Protein AF-A0A0D2USF5-F1 (afdb_monomer_lite)

Structure (mmCIF, N/CA/C/O backbone):
data_AF-A0A0D2USF5-F1
#
_entry.id   AF-A0A0D2USF5-F1
#
loop_
_atom_site.group_PDB
_atom_site.id
_atom_site.type_symbol
_atom_site.label_atom_id
_atom_site.label_alt_id
_atom_site.label_comp_id
_atom_site.label_asym_id
_atom_site.label_entity_id
_atom_site.label_seq_id
_atom_site.pdbx_PDB_ins_code
_atom_site.Cartn_x
_atom_site.Cartn_y
_atom_site.Cartn_z
_atom_site.occupancy
_atom_site.B_iso_or_equiv
_atom_site.auth_seq_id
_atom_site.auth_comp_id
_atom_site.auth_asym_id
_atom_site.auth_atom_id
_atom_site.pdbx_PDB_model_num
ATOM 1 N N . MET A 1 1 ? 37.089 -35.598 -22.533 1.00 55.56 1 MET A N 1
ATOM 2 C CA . MET A 1 1 ? 37.061 -34.383 -21.681 1.00 55.56 1 MET A CA 1
ATOM 3 C C . MET A 1 1 ? 36.696 -33.107 -22.467 1.00 55.56 1 MET A C 1
ATOM 5 O O . MET A 1 1 ? 37.049 -32.022 -22.036 1.00 55.56 1 MET A O 1
ATOM 9 N N . ALA A 1 2 ? 35.959 -33.204 -23.588 1.00 51.66 2 ALA A N 1
ATOM 10 C CA . ALA A 1 2 ? 35.590 -32.046 -24.420 1.00 51.66 2 ALA A CA 1
ATOM 11 C C . ALA A 1 2 ? 34.153 -31.533 -24.173 1.00 51.66 2 ALA A C 1
ATOM 13 O O . ALA A 1 2 ? 33.890 -30.353 -24.364 1.00 51.66 2 ALA A O 1
ATOM 14 N N . SER A 1 3 ? 33.238 -32.374 -23.671 1.00 54.59 3 SER A N 1
ATOM 15 C CA . SER A 1 3 ? 31.832 -31.981 -23.445 1.00 54.59 3 SER A CA 1
ATOM 16 C C . SER A 1 3 ? 31.580 -31.219 -22.137 1.00 54.59 3 SER A C 1
ATOM 18 O O . SER A 1 3 ? 30.503 -30.665 -21.939 1.00 54.59 3 SER A O 1
ATOM 20 N N . SER A 1 4 ? 32.558 -31.176 -21.226 1.00 58.34 4 SER A N 1
ATOM 21 C CA . SER A 1 4 ? 32.407 -30.547 -19.904 1.00 58.34 4 SER A CA 1
ATOM 22 C C . SER A 1 4 ? 32.572 -29.023 -19.939 1.00 58.34 4 SER A C 1
ATOM 24 O O . SER A 1 4 ? 32.043 -28.334 -19.070 1.00 58.34 4 SER A O 1
ATOM 26 N N . MET A 1 5 ? 33.287 -28.488 -20.937 1.00 59.91 5 MET A N 1
ATOM 27 C CA . MET A 1 5 ? 33.503 -27.043 -21.091 1.00 59.91 5 MET A CA 1
ATOM 28 C C . MET A 1 5 ? 32.242 -26.354 -21.630 1.00 59.91 5 MET A C 1
ATOM 30 O O . MET A 1 5 ? 31.848 -25.295 -21.145 1.00 59.91 5 MET A O 1
ATOM 34 N N . SER A 1 6 ? 31.566 -27.016 -22.574 1.00 60.53 6 SER A N 1
ATOM 35 C CA . SER A 1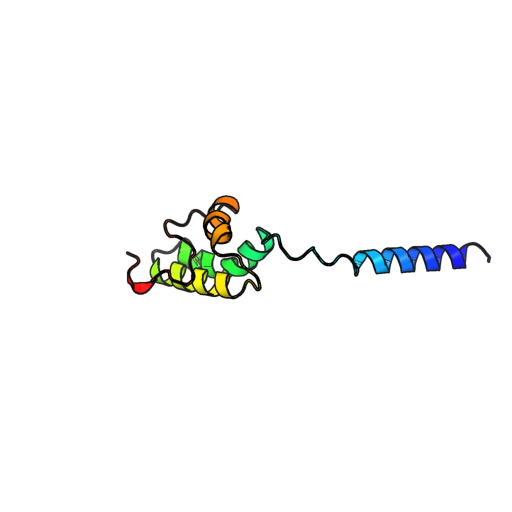 6 ? 30.301 -26.582 -23.169 1.00 60.53 6 SER A CA 1
ATOM 36 C C . SER A 1 6 ? 29.165 -26.586 -22.144 1.00 60.53 6 SER A C 1
ATOM 38 O O . SER A 1 6 ? 28.391 -25.635 -22.093 1.00 60.53 6 SER A O 1
ATOM 40 N N . LEU A 1 7 ? 29.105 -27.609 -21.274 1.00 60.62 7 LEU A N 1
ATOM 41 C CA . LEU A 1 7 ? 28.117 -27.673 -20.190 1.00 60.62 7 LEU A CA 1
ATOM 42 C C . LEU A 1 7 ? 28.316 -26.547 -19.166 1.00 60.62 7 LEU A C 1
ATOM 44 O O . LEU A 1 7 ? 27.343 -25.943 -18.730 1.00 60.62 7 LEU A O 1
ATOM 48 N N . LYS A 1 8 ? 29.568 -26.221 -18.808 1.00 64.19 8 LYS A N 1
ATOM 49 C CA . LYS A 1 8 ? 29.867 -25.122 -17.876 1.00 64.19 8 LYS A CA 1
ATOM 50 C C . LYS A 1 8 ? 29.481 -23.757 -18.444 1.00 64.19 8 LYS A C 1
ATOM 52 O O . LYS A 1 8 ? 28.866 -22.979 -17.722 1.00 64.19 8 LYS A O 1
ATOM 57 N N . LEU A 1 9 ? 29.782 -23.478 -19.716 1.00 71.56 9 LEU A N 1
ATOM 58 C CA . LEU A 1 9 ? 29.350 -22.229 -20.359 1.00 71.56 9 LEU A CA 1
ATOM 59 C C . LEU A 1 9 ? 27.824 -22.138 -20.470 1.00 71.56 9 LEU A C 1
ATOM 61 O O . LEU A 1 9 ? 27.265 -21.080 -20.194 1.00 71.56 9 LEU A O 1
ATOM 65 N N . ALA A 1 10 ? 27.152 -23.240 -20.817 1.00 76.00 10 ALA A N 1
ATOM 66 C CA . ALA 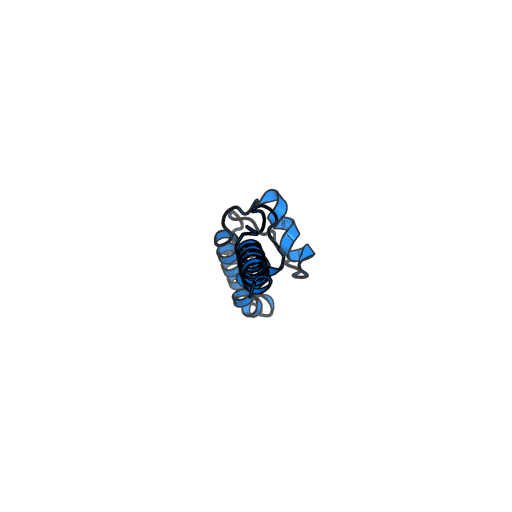A 1 10 ? 25.694 -23.285 -20.874 1.00 76.00 10 ALA A CA 1
ATOM 67 C C . ALA A 1 10 ? 25.064 -23.055 -19.489 1.00 76.00 10 ALA A C 1
ATOM 69 O O . ALA A 1 10 ? 24.164 -22.230 -19.358 1.00 76.00 10 ALA A O 1
ATOM 70 N N . CYS A 1 11 ? 25.571 -23.709 -18.439 1.00 72.75 11 CYS A N 1
ATOM 71 C CA . CYS A 1 11 ? 25.094 -23.501 -17.070 1.00 72.75 11 CYS A CA 1
ATOM 72 C C . CYS A 1 11 ? 25.327 -22.064 -16.584 1.00 72.75 11 CYS A C 1
ATOM 74 O O . CYS A 1 11 ? 24.431 -21.482 -15.979 1.00 72.75 11 CYS A O 1
ATOM 76 N N . VAL A 1 12 ? 26.493 -21.474 -16.864 1.00 74.38 12 VAL A N 1
ATOM 77 C CA . VAL A 1 12 ? 26.791 -20.080 -16.495 1.00 74.38 12 VAL A CA 1
ATOM 78 C C . VAL A 1 12 ? 25.881 -19.108 -17.249 1.00 74.38 12 VAL A C 1
ATOM 80 O O . VAL A 1 12 ? 25.320 -18.212 -16.628 1.00 74.38 12 VAL A O 1
ATOM 83 N N . ALA A 1 13 ? 25.651 -19.315 -18.548 1.00 72.31 13 ALA A N 1
ATOM 84 C CA . ALA A 1 13 ? 24.741 -18.482 -19.333 1.00 72.31 13 ALA A CA 1
ATOM 85 C C . ALA A 1 13 ? 23.287 -18.557 -18.828 1.00 72.31 13 ALA A C 1
ATOM 87 O O . ALA A 1 13 ? 22.630 -17.524 -18.707 1.00 72.31 13 ALA A O 1
ATOM 88 N N . VAL A 1 14 ? 22.800 -19.754 -18.471 1.00 70.00 14 VAL A N 1
ATOM 89 C CA . VAL A 1 14 ? 21.458 -19.943 -17.886 1.00 70.00 14 VAL A CA 1
ATOM 90 C C . VAL A 1 14 ? 21.347 -19.252 -16.523 1.00 70.00 14 VAL A C 1
ATOM 92 O O . VAL A 1 14 ? 20.360 -18.565 -16.270 1.00 70.00 14 VAL A O 1
ATOM 95 N N . LEU A 1 15 ? 22.370 -19.355 -15.668 1.00 64.88 15 LEU A N 1
ATOM 96 C CA . LEU A 1 15 ? 22.405 -18.648 -14.383 1.00 64.88 15 LEU A CA 1
ATOM 97 C C . LEU A 1 15 ? 22.411 -17.120 -14.564 1.00 64.88 15 LEU A C 1
ATOM 99 O O . LEU A 1 15 ? 21.725 -16.416 -13.825 1.00 64.88 15 LEU A O 1
ATOM 103 N N . CYS A 1 16 ? 23.111 -16.596 -15.573 1.00 66.88 16 CYS A N 1
ATOM 104 C CA . CYS A 1 16 ? 23.129 -15.162 -15.871 1.00 66.88 16 CYS A CA 1
ATOM 105 C C . CYS A 1 16 ? 21.767 -14.627 -16.351 1.00 66.88 16 CYS A C 1
ATOM 107 O O . CYS A 1 16 ? 21.422 -13.490 -16.033 1.00 66.88 16 CYS A O 1
ATOM 109 N N . MET A 1 17 ? 20.963 -15.431 -17.059 1.00 64.50 17 MET A N 1
ATOM 110 C CA . MET A 1 17 ? 19.617 -15.025 -17.499 1.00 64.50 17 MET A CA 1
ATOM 111 C C . MET A 1 17 ? 18.597 -14.964 -16.351 1.00 64.50 17 MET A C 1
ATOM 113 O O . MET A 1 17 ? 17.683 -14.146 -16.404 1.00 64.50 17 MET A O 1
ATOM 117 N N . VAL A 1 18 ? 18.767 -15.764 -15.290 1.00 62.03 18 VAL A N 1
ATOM 118 C CA . VAL A 1 18 ? 17.895 -15.723 -14.094 1.00 62.03 18 VAL A CA 1
ATOM 119 C C . VAL A 1 18 ? 18.130 -14.455 -13.264 1.00 62.03 18 VAL A C 1
ATOM 121 O O . VAL A 1 18 ? 17.199 -13.929 -12.662 1.00 62.03 18 VAL A O 1
ATOM 124 N N . VAL A 1 19 ? 19.358 -13.929 -13.265 1.00 62.12 19 VAL A N 1
ATOM 125 C CA . VAL A 1 19 ? 19.718 -12.683 -12.560 1.00 62.12 19 VAL A CA 1
ATOM 126 C C . VAL A 1 19 ? 19.466 -11.441 -13.433 1.00 62.12 19 VAL A C 1
ATOM 128 O O . VAL A 1 19 ? 19.271 -10.344 -12.917 1.00 62.12 19 VAL A O 1
ATOM 131 N N . GLY A 1 20 ? 19.449 -11.614 -14.758 1.00 55.47 20 GLY A N 1
ATOM 132 C CA . GLY A 1 20 ? 19.376 -10.545 -15.754 1.00 55.47 20 GLY A CA 1
ATOM 133 C C . GLY A 1 20 ? 17.981 -10.184 -16.261 1.00 55.47 20 GLY A C 1
ATOM 134 O O . GLY A 1 20 ? 17.898 -9.448 -17.238 1.00 55.47 20 GLY A O 1
ATOM 135 N N . ALA A 1 21 ? 16.898 -10.674 -15.654 1.00 53.09 21 ALA A N 1
ATOM 136 C CA . ALA A 1 21 ? 15.564 -10.141 -15.908 1.00 53.09 21 ALA A CA 1
ATOM 137 C C . ALA A 1 21 ? 15.298 -8.983 -14.930 1.00 53.09 21 ALA A C 1
ATOM 139 O O . ALA A 1 21 ? 14.775 -9.227 -13.838 1.00 53.09 21 ALA A O 1
ATOM 140 N N . PRO A 1 22 ? 15.624 -7.715 -15.268 1.00 48.06 22 PRO A N 1
ATOM 141 C CA . PRO A 1 22 ? 14.970 -6.616 -14.595 1.00 48.06 22 PRO A CA 1
ATOM 142 C C . PRO A 1 22 ? 13.495 -6.780 -14.941 1.00 48.06 22 PRO A C 1
ATOM 144 O O . PRO A 1 22 ? 13.093 -6.747 -16.105 1.00 48.06 22 PRO A O 1
ATOM 147 N N . LEU A 1 23 ? 12.700 -7.067 -13.918 1.00 49.56 23 LEU A N 1
ATOM 148 C CA . LEU A 1 23 ? 11.253 -6.977 -13.961 1.00 49.56 23 LEU A CA 1
ATOM 149 C C . LEU A 1 23 ? 10.957 -5.568 -14.470 1.00 49.56 23 LEU A C 1
ATOM 151 O O . LEU A 1 23 ? 11.104 -4.612 -13.712 1.00 49.56 23 LEU A O 1
ATOM 155 N N . ALA A 1 24 ? 10.672 -5.455 -15.769 1.00 47.34 24 ALA A N 1
ATOM 156 C CA . ALA A 1 24 ? 10.516 -4.194 -16.468 1.00 47.34 24 ALA A CA 1
ATOM 157 C C . ALA A 1 24 ? 9.697 -3.233 -15.602 1.00 47.34 24 ALA A C 1
ATOM 159 O O . ALA A 1 24 ? 8.523 -3.474 -15.299 1.00 47.34 24 ALA A O 1
ATOM 160 N N . GLN A 1 25 ? 10.371 -2.182 -15.139 1.00 48.78 25 GLN A N 1
ATOM 161 C CA . GLN A 1 25 ? 9.794 -1.167 -14.276 1.00 48.78 25 GLN A CA 1
ATOM 162 C C . GLN A 1 25 ? 8.639 -0.487 -15.021 1.00 48.78 25 GLN A C 1
ATOM 164 O O . GLN A 1 25 ? 8.846 0.126 -16.064 1.00 48.78 25 GLN A O 1
ATOM 169 N N . GLY A 1 26 ? 7.415 -0.605 -14.501 1.00 53.75 26 GLY A N 1
ATOM 170 C CA . GLY A 1 26 ? 6.262 0.122 -15.045 1.00 53.75 26 GLY A CA 1
ATOM 171 C C . GLY A 1 26 ? 4.900 -0.502 -14.757 1.00 53.75 26 GLY A C 1
ATOM 172 O O . GLY A 1 26 ? 3.906 0.217 -14.676 1.00 53.75 26 GLY A O 1
ATOM 173 N N . ALA A 1 27 ? 4.829 -1.814 -14.534 1.00 54.66 27 ALA A N 1
ATOM 174 C CA . ALA A 1 27 ? 3.601 -2.449 -14.072 1.00 54.66 27 ALA A CA 1
ATOM 175 C C . ALA A 1 27 ? 3.631 -2.534 -12.545 1.00 54.66 27 ALA A C 1
ATOM 177 O O . ALA A 1 27 ? 4.283 -3.408 -11.979 1.00 54.66 27 ALA A O 1
ATOM 178 N N . VAL A 1 28 ? 2.929 -1.630 -11.860 1.00 63.84 28 VAL A N 1
ATOM 179 C CA . VAL A 1 28 ? 2.610 -1.830 -10.441 1.00 63.84 28 VAL A CA 1
ATOM 180 C C . VAL A 1 28 ? 1.817 -3.137 -10.359 1.00 63.84 28 VAL A C 1
ATOM 182 O O . VAL A 1 28 ? 0.682 -3.210 -10.829 1.00 63.84 28 VAL A O 1
ATOM 185 N N . THR A 1 29 ? 2.441 -4.202 -9.860 1.00 70.69 29 THR A N 1
ATOM 186 C CA . THR A 1 29 ? 1.820 -5.528 -9.794 1.00 70.69 29 THR A CA 1
ATOM 187 C C . THR A 1 29 ? 0.990 -5.655 -8.524 1.00 70.69 29 THR A C 1
ATOM 189 O O . THR A 1 29 ? 1.314 -5.054 -7.497 1.00 70.69 29 THR A O 1
ATOM 192 N N . CYS A 1 30 ? -0.050 -6.496 -8.554 1.00 72.25 30 CYS A N 1
ATOM 193 C CA . CYS A 1 30 ? -0.786 -6.811 -7.331 1.00 72.25 30 CYS A CA 1
ATOM 194 C C . CYS A 1 30 ? 0.128 -7.404 -6.253 1.00 72.25 30 CYS A C 1
ATOM 196 O O . CYS A 1 30 ? -0.114 -7.147 -5.089 1.00 72.25 30 CYS A O 1
ATOM 198 N N . GLY A 1 31 ? 1.224 -8.087 -6.607 1.00 76.25 31 GLY A N 1
ATOM 199 C CA . GLY A 1 31 ? 2.208 -8.557 -5.625 1.00 76.25 31 GLY A CA 1
ATOM 200 C C . GLY A 1 31 ? 2.860 -7.421 -4.829 1.00 76.25 31 GLY A C 1
ATOM 201 O O . GLY A 1 31 ? 2.914 -7.490 -3.606 1.00 76.25 31 GLY A O 1
ATOM 202 N N . GLN A 1 32 ? 3.285 -6.343 -5.497 1.00 74.56 32 GLN A N 1
ATOM 203 C CA . GLN A 1 32 ? 3.827 -5.160 -4.814 1.00 74.56 32 GLN A CA 1
ATOM 204 C C . GLN A 1 32 ? 2.770 -4.481 -3.941 1.00 74.56 32 GLN A C 1
ATOM 206 O O . GLN A 1 32 ? 3.027 -4.177 -2.781 1.00 74.56 32 GLN A O 1
ATOM 211 N N . VAL A 1 33 ? 1.557 -4.314 -4.470 1.00 75.56 33 VAL A N 1
ATOM 212 C CA . VAL A 1 33 ? 0.441 -3.713 -3.729 1.00 75.56 33 VAL A CA 1
ATOM 213 C C . VAL A 1 33 ? 0.060 -4.549 -2.513 1.00 75.56 33 VAL A C 1
ATOM 215 O O . VAL A 1 33 ? -0.066 -4.007 -1.423 1.00 75.56 33 VAL A O 1
ATOM 218 N N . THR A 1 34 ? -0.058 -5.865 -2.649 1.00 76.12 34 THR A N 1
ATOM 219 C CA . THR A 1 34 ? -0.365 -6.767 -1.538 1.00 76.12 34 THR A CA 1
ATOM 220 C C . THR A 1 34 ? 0.746 -6.758 -0.495 1.00 76.12 34 THR A C 1
ATOM 222 O O . THR A 1 34 ? 0.431 -6.701 0.688 1.00 76.12 34 THR A O 1
ATOM 225 N N . SER A 1 35 ? 2.026 -6.734 -0.881 1.00 80.88 35 SER A N 1
ATOM 226 C CA . SER A 1 35 ? 3.127 -6.602 0.085 1.00 80.88 35 SER A CA 1
ATOM 227 C C . SER A 1 35 ? 3.099 -5.265 0.831 1.00 80.88 35 SER A C 1
ATOM 229 O O . SER A 1 35 ? 3.312 -5.248 2.041 1.00 80.88 35 SER A O 1
ATOM 231 N N . SER A 1 36 ? 2.792 -4.158 0.151 1.00 79.62 36 SER A N 1
ATOM 232 C CA . SER A 1 36 ? 2.686 -2.840 0.790 1.00 79.62 36 SER A CA 1
ATOM 233 C C . SER A 1 36 ? 1.422 -2.690 1.649 1.00 79.62 36 SER A C 1
ATOM 235 O O . SER A 1 36 ? 1.465 -2.003 2.667 1.00 79.62 36 SER A O 1
ATOM 237 N N . LEU A 1 37 ? 0.304 -3.326 1.273 1.00 77.69 37 LEU A N 1
ATOM 238 C CA . LEU A 1 37 ? -0.969 -3.271 2.007 1.00 77.69 37 LEU A CA 1
ATOM 239 C C . LEU A 1 37 ? -1.164 -4.387 3.036 1.00 77.69 37 LEU A C 1
ATOM 241 O O . LEU A 1 37 ? -2.079 -4.267 3.847 1.00 77.69 37 LEU A O 1
ATOM 245 N N . ALA A 1 38 ? -0.338 -5.433 3.058 1.00 82.94 38 ALA A N 1
ATOM 246 C CA . ALA A 1 38 ? -0.389 -6.487 4.071 1.00 82.94 38 ALA A CA 1
ATOM 247 C C . ALA A 1 38 ? -0.512 -5.955 5.518 1.00 82.94 38 ALA A C 1
ATOM 249 O O . ALA A 1 38 ? -1.406 -6.419 6.230 1.00 82.94 38 ALA A O 1
ATOM 250 N N . PRO A 1 39 ? 0.268 -4.942 5.964 1.00 82.31 39 PRO A N 1
ATOM 251 C CA . PRO A 1 39 ? 0.102 -4.381 7.309 1.00 82.31 39 PRO A CA 1
ATOM 252 C C . PRO A 1 39 ? -1.214 -3.606 7.495 1.00 82.31 39 PRO A C 1
ATOM 254 O O . PRO A 1 39 ? -1.642 -3.374 8.621 1.00 82.31 39 PRO A O 1
ATOM 257 N N . CYS A 1 40 ? -1.878 -3.211 6.407 1.00 80.88 40 CYS A N 1
ATOM 258 C CA . CYS A 1 40 ? -3.110 -2.429 6.436 1.00 80.88 40 CYS A CA 1
ATOM 259 C C . CYS A 1 40 ? -4.382 -3.275 6.548 1.00 80.88 40 CYS A C 1
ATOM 261 O O . CYS A 1 40 ? -5.441 -2.730 6.862 1.00 80.88 40 CYS A O 1
ATOM 263 N N . ILE A 1 41 ? -4.297 -4.589 6.317 1.00 77.75 41 ILE A N 1
ATOM 264 C CA . ILE A 1 41 ? -5.455 -5.498 6.325 1.00 77.75 41 ILE A CA 1
ATOM 265 C C . ILE A 1 41 ? -6.174 -5.469 7.682 1.00 77.75 41 ILE A C 1
ATOM 267 O O . ILE A 1 41 ? -7.402 -5.435 7.724 1.00 77.75 41 ILE A O 1
ATOM 271 N N . GLY A 1 42 ? -5.427 -5.394 8.789 1.00 79.44 42 GLY A N 1
ATOM 272 C CA . GLY A 1 42 ? -6.008 -5.306 10.134 1.00 79.44 42 GLY A CA 1
ATOM 273 C C . GLY A 1 42 ? -6.888 -4.066 10.335 1.00 79.44 42 GLY A C 1
ATOM 274 O O . GLY A 1 42 ? -7.936 -4.151 10.967 1.00 79.44 42 GLY A O 1
ATOM 275 N N . TYR A 1 43 ? -6.514 -2.934 9.733 1.00 79.88 43 TYR A N 1
ATOM 276 C CA . TYR A 1 43 ? -7.298 -1.699 9.803 1.00 79.88 43 TYR A CA 1
ATOM 277 C C . TYR A 1 43 ? -8.478 -1.685 8.826 1.00 79.88 43 TYR A C 1
ATOM 279 O O . TYR A 1 43 ? -9.487 -1.050 9.110 1.00 79.88 43 TYR A O 1
ATOM 287 N N . LEU A 1 44 ? -8.359 -2.375 7.686 1.00 72.00 44 LEU A N 1
ATOM 288 C CA . LEU A 1 44 ? -9.428 -2.510 6.689 1.00 72.00 44 LEU A CA 1
ATOM 289 C C . LEU A 1 44 ? -10.587 -3.386 7.182 1.00 72.00 44 LEU A C 1
ATOM 291 O O . LEU A 1 44 ? -11.737 -3.121 6.845 1.00 72.00 44 LEU A O 1
ATOM 295 N N . THR A 1 45 ? -10.276 -4.419 7.964 1.00 71.00 45 THR A N 1
ATOM 296 C CA . THR A 1 45 ? -11.271 -5.297 8.600 1.00 71.00 45 THR A CA 1
ATOM 297 C C . THR A 1 45 ? -11.835 -4.691 9.890 1.00 71.00 45 THR A C 1
ATOM 299 O O . THR A 1 45 ? -12.949 -5.021 10.292 1.00 71.00 45 THR A O 1
ATOM 302 N N . GLY A 1 46 ? -11.079 -3.809 10.549 1.00 72.25 46 GLY A N 1
ATOM 303 C CA . GLY A 1 46 ? -11.532 -3.070 11.727 1.00 72.25 46 GLY A CA 1
ATOM 304 C C . GLY A 1 46 ? -12.483 -1.912 11.397 1.00 72.25 46 GLY A C 1
ATOM 305 O O . GLY A 1 46 ? -12.740 -1.589 10.239 1.00 72.25 46 GLY A O 1
ATOM 306 N N . ASN A 1 47 ? -12.992 -1.241 12.435 1.00 71.94 47 ASN A N 1
ATOM 307 C CA . ASN A 1 47 ? -13.842 -0.052 12.273 1.00 71.94 47 ASN A CA 1
ATOM 308 C C . ASN A 1 47 ? -13.027 1.257 12.136 1.00 71.94 47 ASN A C 1
ATOM 310 O O . ASN A 1 47 ? -13.592 2.338 11.971 1.00 71.94 47 ASN A O 1
ATOM 314 N N . ASP A 1 48 ? -11.694 1.173 12.172 1.00 81.62 48 ASP A N 1
ATOM 315 C CA . ASP A 1 48 ? -10.770 2.309 12.133 1.00 81.62 48 ASP A CA 1
ATOM 316 C C . ASP A 1 48 ? -10.438 2.742 10.699 1.00 81.62 48 ASP A C 1
ATOM 318 O O . ASP A 1 48 ? -9.295 2.670 10.234 1.00 81.62 48 ASP A O 1
ATOM 322 N N . ARG A 1 49 ? -11.441 3.264 9.985 1.00 79.12 49 ARG A N 1
ATOM 323 C CA . ARG A 1 49 ? -11.285 3.748 8.597 1.00 79.12 49 ARG A CA 1
ATOM 324 C C . ARG A 1 49 ? -10.204 4.820 8.456 1.00 79.12 49 ARG A C 1
ATOM 326 O O . ARG A 1 49 ? -9.521 4.886 7.435 1.00 79.12 49 ARG A O 1
ATOM 333 N N . GLN A 1 50 ? -10.014 5.644 9.486 1.00 83.81 50 GLN A N 1
ATOM 334 C CA . GLN A 1 50 ? -8.952 6.650 9.523 1.00 83.81 50 GLN A CA 1
ATOM 335 C C . GLN A 1 50 ? -7.561 6.003 9.556 1.00 83.81 50 GLN A C 1
ATOM 337 O O . GLN A 1 50 ? -6.657 6.448 8.843 1.00 83.81 50 GLN A O 1
ATOM 342 N N . ALA A 1 51 ? -7.386 4.940 10.347 1.00 83.69 51 ALA A N 1
ATOM 343 C CA . ALA A 1 51 ? -6.139 4.186 10.405 1.00 83.69 51 ALA A CA 1
ATOM 344 C C . ALA A 1 51 ? -5.896 3.427 9.094 1.00 83.69 51 ALA A C 1
ATOM 346 O O . ALA A 1 51 ? -4.792 3.486 8.550 1.00 83.69 51 ALA A O 1
ATOM 347 N N . ALA A 1 52 ? -6.942 2.824 8.522 1.00 81.88 52 ALA A N 1
ATOM 348 C CA . ALA A 1 52 ? -6.878 2.171 7.219 1.00 81.88 52 ALA A CA 1
ATOM 349 C C . ALA A 1 52 ? -6.461 3.154 6.116 1.00 81.88 52 ALA A C 1
ATOM 351 O O . ALA A 1 52 ? -5.560 2.866 5.330 1.00 81.88 52 ALA A O 1
ATOM 352 N N . CYS A 1 53 ? -7.050 4.352 6.092 1.00 83.69 53 CYS A N 1
ATOM 353 C CA . CYS A 1 53 ? -6.688 5.397 5.141 1.00 83.69 53 CYS A CA 1
ATOM 354 C C . CYS A 1 53 ? -5.225 5.832 5.299 1.00 83.69 53 CYS A C 1
ATOM 356 O O . CYS A 1 53 ? -4.494 5.884 4.308 1.00 83.69 53 CYS A O 1
ATOM 358 N N . LYS A 1 54 ? -4.767 6.100 6.532 1.00 85.31 54 LYS A N 1
ATOM 359 C CA . LYS A 1 54 ? -3.374 6.507 6.803 1.00 85.31 54 LYS A CA 1
ATOM 360 C C . LYS A 1 54 ? -2.379 5.417 6.400 1.00 85.31 54 LYS A C 1
ATOM 362 O O . LYS A 1 54 ? -1.370 5.726 5.767 1.00 85.31 54 LYS A O 1
ATOM 367 N N . CYS A 1 55 ? -2.690 4.158 6.705 1.00 85.62 55 CYS A N 1
ATOM 368 C CA . CYS A 1 55 ? -1.862 3.017 6.332 1.00 85.62 55 CYS A CA 1
ATOM 369 C C . CYS A 1 55 ? -1.742 2.893 4.811 1.00 85.62 55 CYS A C 1
ATOM 371 O O . CYS A 1 55 ? -0.637 2.853 4.277 1.00 85.62 55 CYS A O 1
ATOM 373 N N . ILE A 1 56 ? -2.870 2.934 4.098 1.00 80.06 56 ILE A N 1
ATOM 374 C CA . ILE A 1 56 ? -2.904 2.815 2.636 1.00 80.06 56 ILE A CA 1
ATOM 375 C C . ILE A 1 56 ? -2.190 3.987 1.962 1.00 80.06 56 ILE A C 1
ATOM 377 O O . ILE A 1 56 ? -1.462 3.787 0.990 1.00 80.06 56 ILE A O 1
ATOM 381 N N . LYS A 1 57 ? -2.344 5.203 2.494 1.00 80.06 57 LYS A N 1
ATOM 382 C CA . LYS A 1 57 ? -1.613 6.384 2.026 1.00 80.06 57 LYS A CA 1
ATOM 383 C C . LYS A 1 57 ? -0.102 6.183 2.144 1.00 80.06 57 LYS A C 1
ATOM 385 O O . LYS A 1 57 ? 0.627 6.462 1.195 1.00 80.06 57 LYS A O 1
ATOM 390 N N . SER A 1 58 ? 0.361 5.675 3.286 1.00 81.94 58 SER A N 1
ATOM 391 C CA . SER A 1 58 ? 1.783 5.403 3.505 1.00 81.94 58 SER A CA 1
ATOM 392 C C . SER A 1 58 ? 2.299 4.256 2.632 1.00 81.94 58 SER A C 1
ATOM 394 O O . SER A 1 58 ? 3.397 4.347 2.091 1.00 81.94 58 SER A O 1
ATOM 396 N N . ALA A 1 59 ? 1.505 3.199 2.462 1.00 79.75 59 ALA A N 1
ATOM 397 C CA . ALA A 1 59 ? 1.822 2.064 1.602 1.00 79.75 59 ALA A CA 1
ATOM 398 C C . ALA A 1 59 ? 1.954 2.485 0.130 1.00 79.75 59 ALA A C 1
ATOM 400 O O . ALA A 1 59 ? 2.903 2.091 -0.540 1.00 79.75 59 ALA A O 1
ATOM 401 N N . ALA A 1 60 ? 1.047 3.338 -0.355 1.00 75.56 60 ALA A N 1
ATOM 402 C CA . ALA A 1 60 ? 1.096 3.880 -1.711 1.00 75.56 60 ALA A CA 1
ATOM 403 C C . ALA A 1 60 ? 2.321 4.783 -1.938 1.00 75.56 60 ALA A C 1
ATOM 405 O O . ALA A 1 60 ? 2.909 4.741 -3.014 1.00 75.56 60 ALA A O 1
ATOM 406 N N . ALA A 1 61 ? 2.737 5.553 -0.927 1.00 76.75 61 ALA A N 1
ATOM 407 C CA . ALA A 1 61 ? 3.947 6.375 -0.991 1.00 76.75 61 ALA A CA 1
ATOM 408 C C . ALA A 1 61 ? 5.244 5.542 -1.021 1.00 76.75 61 ALA A C 1
ATOM 410 O O . ALA A 1 61 ? 6.251 5.999 -1.553 1.00 76.75 61 ALA A O 1
ATOM 411 N N . GLY A 1 62 ? 5.217 4.319 -0.477 1.00 73.81 62 GLY A N 1
ATOM 412 C CA . GLY A 1 62 ? 6.343 3.381 -0.519 1.00 73.81 62 GLY A CA 1
ATOM 413 C C . GLY A 1 62 ? 6.573 2.732 -1.889 1.00 73.81 62 GLY A C 1
ATOM 414 O O . GLY A 1 62 ? 7.624 2.133 -2.112 1.00 73.81 62 GLY A O 1
ATOM 415 N N . ILE A 1 63 ? 5.623 2.856 -2.820 1.00 74.69 63 ILE A N 1
ATOM 416 C CA . ILE A 1 63 ? 5.754 2.325 -4.178 1.00 74.69 63 ILE A CA 1
ATOM 417 C C . ILE A 1 63 ? 6.477 3.374 -5.029 1.00 74.69 63 ILE A C 1
ATOM 419 O O . ILE A 1 63 ? 5.891 4.348 -5.505 1.00 74.69 63 ILE A O 1
ATOM 423 N N . SER A 1 64 ? 7.780 3.176 -5.219 1.00 66.94 64 SER A N 1
ATOM 424 C CA . SER A 1 64 ? 8.588 4.059 -6.059 1.00 66.94 64 SER A CA 1
ATOM 425 C C . SER A 1 64 ? 8.103 4.004 -7.514 1.00 66.94 64 SER A C 1
ATOM 427 O O . SER A 1 64 ? 7.982 2.927 -8.096 1.00 66.94 64 SER A O 1
ATOM 429 N N . GLY A 1 65 ? 7.787 5.166 -8.095 1.00 69.56 65 GLY A N 1
ATOM 430 C CA . GLY A 1 65 ? 7.275 5.274 -9.467 1.00 69.56 65 GLY A CA 1
ATOM 431 C C . GLY A 1 65 ? 5.770 5.026 -9.628 1.00 69.56 65 GLY A C 1
ATOM 432 O O . GLY A 1 65 ? 5.312 4.803 -10.749 1.00 69.56 65 GLY A O 1
ATOM 433 N N . ILE A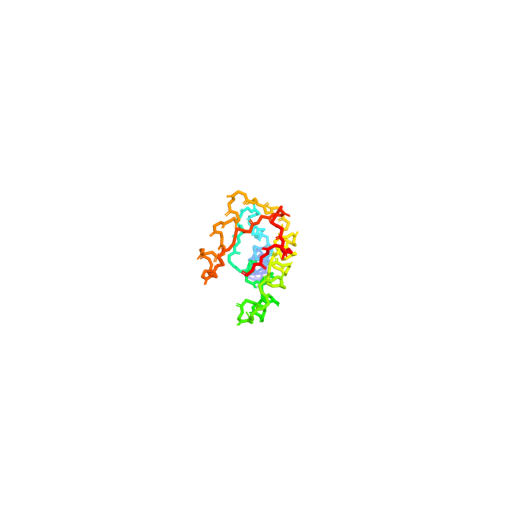 1 66 ? 4.981 5.063 -8.545 1.00 73.12 66 ILE A N 1
ATOM 434 C CA . ILE A 1 66 ? 3.528 4.889 -8.646 1.00 73.12 66 ILE A CA 1
ATOM 435 C C . ILE A 1 66 ? 2.888 6.033 -9.454 1.00 73.12 66 ILE A C 1
ATOM 437 O O . ILE A 1 66 ? 3.032 7.216 -9.141 1.00 73.12 66 ILE A O 1
ATOM 441 N N . ASN A 1 67 ? 2.142 5.690 -10.505 1.00 73.06 67 ASN A N 1
ATOM 442 C CA . ASN A 1 67 ? 1.311 6.659 -11.211 1.00 73.06 67 ASN A CA 1
ATOM 443 C C . ASN A 1 67 ? -0.060 6.718 -10.529 1.00 73.06 67 ASN A C 1
ATOM 445 O O . ASN A 1 67 ? -0.898 5.847 -10.752 1.00 73.06 67 ASN A O 1
ATOM 449 N N . TYR A 1 68 ? -0.302 7.734 -9.697 1.00 71.81 68 TYR A N 1
ATOM 450 C CA . TYR A 1 68 ? -1.554 7.876 -8.937 1.00 71.81 68 TYR A CA 1
ATOM 451 C C . TYR A 1 68 ? -2.824 7.927 -9.812 1.00 71.81 68 TYR A C 1
ATOM 453 O O . TYR A 1 68 ? -3.905 7.535 -9.364 1.00 71.81 68 TYR A O 1
ATOM 461 N N . GLY A 1 69 ? -2.690 8.336 -11.080 1.00 69.94 69 GLY A N 1
ATOM 462 C CA . GLY A 1 69 ? -3.774 8.303 -12.064 1.00 69.94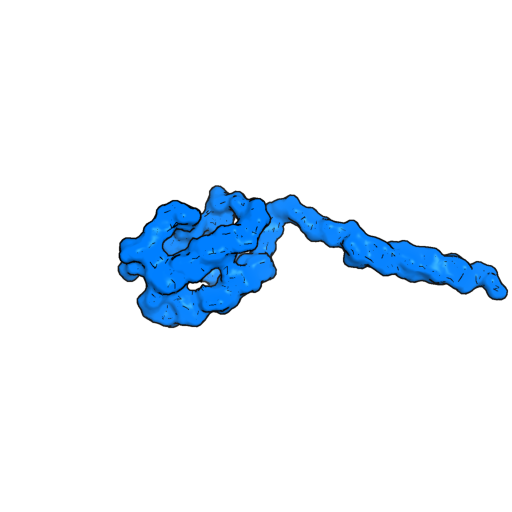 69 GLY A CA 1
ATOM 463 C C . GLY A 1 69 ? -4.239 6.885 -12.409 1.00 69.94 69 GLY A C 1
ATOM 464 O O . GLY A 1 69 ? -5.425 6.668 -12.625 1.00 69.94 69 GLY A O 1
ATOM 465 N N . ILE A 1 70 ? -3.331 5.906 -12.388 1.00 67.69 70 ILE A N 1
ATOM 466 C CA . ILE A 1 70 ? -3.629 4.482 -12.623 1.00 67.69 70 ILE A CA 1
ATOM 467 C C . ILE A 1 70 ? -3.795 3.725 -11.291 1.00 67.69 70 ILE A C 1
ATOM 469 O O . ILE A 1 70 ? -4.596 2.794 -11.184 1.00 67.69 70 ILE A O 1
ATOM 473 N N . ALA A 1 71 ? -3.081 4.152 -10.244 1.00 68.69 71 ALA A N 1
ATOM 474 C CA . ALA A 1 71 ? -3.076 3.516 -8.927 1.00 68.69 71 ALA A CA 1
ATOM 475 C C . ALA A 1 71 ? -4.432 3.579 -8.217 1.00 68.69 71 ALA A C 1
ATOM 477 O O . ALA A 1 71 ? -4.729 2.727 -7.389 1.00 68.69 71 ALA A O 1
ATOM 478 N N . SER A 1 72 ? -5.278 4.552 -8.554 1.00 68.56 72 SER A N 1
ATOM 479 C CA . SER A 1 72 ? -6.616 4.691 -7.973 1.00 68.56 72 SER A CA 1
ATOM 480 C C . SER A 1 72 ? -7.554 3.523 -8.318 1.00 68.56 72 SER A C 1
ATOM 482 O O . SER A 1 72 ? -8.467 3.245 -7.544 1.00 68.56 72 SER A O 1
ATOM 484 N N . GLY A 1 73 ? -7.312 2.798 -9.419 1.00 69.31 73 GLY A N 1
ATOM 485 C CA . GLY A 1 73 ? -8.056 1.584 -9.787 1.00 69.31 73 GLY A CA 1
ATOM 486 C C . GLY A 1 73 ? -7.383 0.270 -9.375 1.00 69.31 73 GLY A C 1
ATOM 487 O O . GLY A 1 73 ? -8.007 -0.789 -9.433 1.00 69.31 73 GLY A O 1
ATOM 488 N N . LEU A 1 74 ? -6.118 0.312 -8.953 1.00 72.31 74 LEU A N 1
ATOM 489 C CA . LEU A 1 74 ? -5.351 -0.890 -8.622 1.00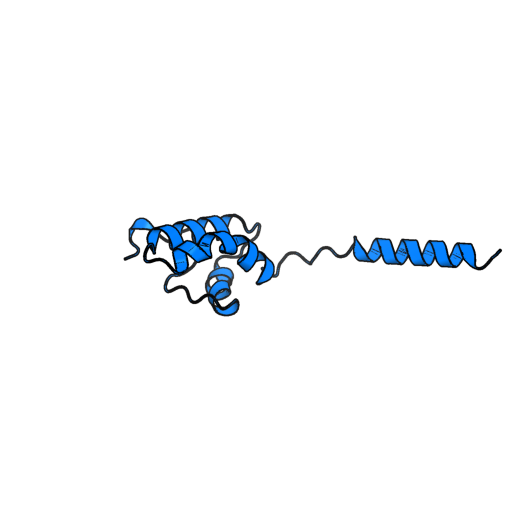 72.31 74 LEU A CA 1
ATOM 490 C C . LEU A 1 74 ? -5.905 -1.699 -7.435 1.00 72.31 74 LEU A C 1
ATOM 492 O O . LEU A 1 74 ? -5.946 -2.918 -7.553 1.00 72.31 74 LEU A O 1
ATOM 496 N N . PRO A 1 75 ? -6.382 -1.091 -6.332 1.00 70.31 75 PRO A N 1
ATOM 497 C CA . PRO A 1 75 ? -6.900 -1.830 -5.179 1.00 70.31 75 PRO A CA 1
ATOM 498 C C . PRO A 1 75 ? -8.076 -2.714 -5.554 1.00 70.31 75 PRO A C 1
ATOM 500 O O . PRO A 1 75 ? -8.054 -3.907 -5.271 1.00 70.31 75 PRO A O 1
ATOM 503 N N . GLY A 1 76 ? -9.044 -2.149 -6.284 1.00 70.62 76 GLY A N 1
ATOM 504 C CA . GLY A 1 76 ? -10.198 -2.893 -6.779 1.00 70.62 76 GLY A CA 1
ATOM 505 C C . GLY A 1 76 ? -9.783 -4.002 -7.744 1.00 70.62 76 GLY A C 1
ATOM 506 O O . GLY A 1 76 ? -10.275 -5.122 -7.638 1.00 70.62 76 GLY A O 1
ATOM 507 N N . LYS A 1 77 ? -8.807 -3.738 -8.627 1.00 71.94 77 LYS A N 1
ATOM 508 C CA . LYS A 1 77 ? -8.245 -4.763 -9.527 1.00 71.94 77 LYS A CA 1
ATOM 509 C C . LYS A 1 77 ? -7.460 -5.854 -8.793 1.00 71.94 77 LYS A C 1
ATOM 511 O O . LYS A 1 77 ? -7.359 -6.958 -9.314 1.00 71.94 77 LYS A O 1
ATOM 516 N N . CYS A 1 78 ? -6.949 -5.569 -7.599 1.00 74.88 78 CYS A N 1
ATOM 517 C CA . CYS A 1 78 ? -6.285 -6.532 -6.724 1.00 74.88 78 CYS A CA 1
ATOM 518 C C . CYS A 1 78 ? -7.231 -7.144 -5.672 1.00 74.88 78 CYS A C 1
ATOM 520 O O . CYS A 1 78 ? -6.762 -7.805 -4.750 1.00 74.88 78 CYS A O 1
ATOM 522 N N . GLY A 1 79 ? -8.550 -6.942 -5.798 1.00 67.88 79 GLY A N 1
ATOM 523 C CA . GLY A 1 79 ? -9.564 -7.557 -4.934 1.00 67.88 79 GLY A CA 1
ATOM 524 C C . GLY A 1 79 ? -9.800 -6.851 -3.596 1.00 67.88 79 GLY A C 1
ATOM 525 O O . GLY A 1 79 ? -10.549 -7.358 -2.765 1.00 67.88 79 GLY A O 1
ATOM 526 N N . VAL A 1 80 ? -9.203 -5.678 -3.379 1.00 70.88 80 VAL A N 1
ATOM 527 C CA . VAL A 1 80 ? -9.414 -4.861 -2.178 1.00 70.88 80 VAL A CA 1
ATOM 528 C C . VAL A 1 80 ? -10.418 -3.763 -2.510 1.00 70.88 80 VAL A C 1
ATOM 530 O O . VAL A 1 80 ? -10.098 -2.777 -3.176 1.00 70.88 80 VAL A O 1
ATOM 533 N N . ASN A 1 81 ? -11.656 -3.934 -2.051 1.00 67.38 81 ASN A N 1
ATOM 534 C CA . ASN A 1 81 ? -12.691 -2.923 -2.226 1.00 67.38 81 ASN A CA 1
ATOM 535 C C . ASN A 1 81 ? -12.571 -1.860 -1.131 1.00 67.38 81 ASN A C 1
ATOM 537 O O . ASN A 1 81 ? -12.944 -2.090 0.018 1.00 67.38 81 ASN A O 1
ATOM 541 N N . ILE A 1 82 ? -12.032 -0.700 -1.492 1.00 70.75 82 ILE A N 1
ATOM 542 C CA . ILE A 1 82 ? -11.859 0.425 -0.580 1.00 70.75 82 ILE A CA 1
ATOM 543 C C . ILE A 1 82 ? -12.889 1.497 -0.960 1.00 70.75 82 ILE A C 1
ATOM 545 O O . ILE A 1 82 ? -12.885 1.944 -2.108 1.00 70.75 82 ILE A O 1
ATOM 549 N N . PRO A 1 83 ? -13.735 1.977 -0.031 1.00 66.81 83 PRO A N 1
ATOM 550 C CA . PRO A 1 83 ? -14.760 2.982 -0.330 1.00 66.81 83 PRO A CA 1
ATOM 551 C C . PRO A 1 83 ? -14.201 4.407 -0.526 1.00 66.81 83 PRO A C 1
ATOM 553 O O . PRO A 1 83 ? -14.962 5.370 -0.577 1.00 66.81 83 PRO A O 1
ATOM 556 N N . TYR A 1 84 ? -12.879 4.572 -0.624 1.00 68.75 84 TYR A N 1
ATOM 557 C CA . TYR A 1 84 ? -12.197 5.852 -0.812 1.00 68.75 84 TYR A CA 1
ATOM 558 C C . TYR A 1 84 ? -11.074 5.736 -1.848 1.00 68.75 84 TYR A C 1
ATOM 560 O O . TYR A 1 84 ? -10.436 4.695 -2.000 1.00 68.75 84 TYR A O 1
ATOM 568 N N . LYS A 1 85 ? -10.815 6.830 -2.575 1.00 63.25 85 LYS A N 1
ATOM 569 C CA . LYS A 1 85 ? -9.761 6.878 -3.596 1.00 63.25 85 LYS A CA 1
ATOM 570 C C . LYS A 1 85 ? -8.376 6.845 -2.948 1.00 63.25 85 LYS A C 1
ATOM 572 O O . LYS A 1 85 ? -8.089 7.643 -2.052 1.00 63.25 85 LYS A O 1
ATOM 577 N N . ILE A 1 86 ? -7.494 5.987 -3.462 1.00 67.12 86 ILE A N 1
ATOM 578 C CA . ILE A 1 86 ? -6.061 6.061 -3.163 1.00 67.12 86 ILE A CA 1
ATOM 579 C C . ILE A 1 86 ? -5.490 7.256 -3.91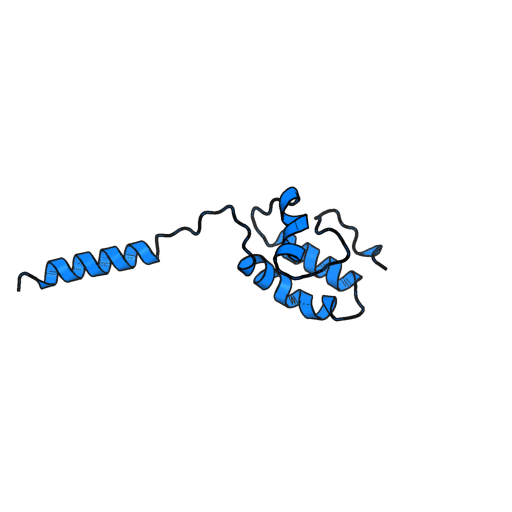3 1.00 67.12 86 ILE A C 1
ATOM 581 O O . ILE A 1 86 ? -5.273 7.207 -5.122 1.00 67.12 86 ILE A O 1
ATOM 585 N N . SER A 1 87 ? -5.279 8.338 -3.177 1.00 64.75 87 SER A N 1
ATOM 586 C CA . SER A 1 87 ? -4.622 9.539 -3.661 1.00 64.75 87 SER A CA 1
ATOM 587 C C . SER A 1 87 ? -3.711 10.064 -2.549 1.00 64.75 87 SER A C 1
ATOM 589 O O . SER A 1 87 ? -4.081 9.990 -1.373 1.00 64.75 87 SER A O 1
ATOM 591 N N . PRO A 1 88 ? -2.528 10.615 -2.863 1.00 64.81 88 PRO A N 1
ATOM 592 C CA . PRO A 1 88 ? -1.629 11.175 -1.855 1.00 64.81 88 PRO A CA 1
ATOM 593 C C . PRO A 1 88 ? -2.245 12.413 -1.179 1.00 64.81 88 PRO A C 1
ATOM 595 O O . PRO A 1 88 ? -1.866 12.773 -0.064 1.00 64.81 88 PRO A O 1
ATOM 598 N N . SER A 1 89 ? -3.244 13.018 -1.823 1.00 67.25 89 SER A N 1
ATOM 599 C CA . SER A 1 89 ? -4.034 14.142 -1.320 1.00 67.25 89 SER A CA 1
ATOM 600 C C . SER A 1 89 ? -5.278 13.724 -0.528 1.00 67.25 89 SER A C 1
ATOM 602 O O . SER A 1 89 ? -6.024 14.593 -0.102 1.00 67.25 89 SER A O 1
ATOM 604 N N . THR A 1 90 ? -5.551 12.427 -0.342 1.00 76.88 90 THR A N 1
ATOM 605 C CA . THR A 1 90 ? -6.735 11.996 0.415 1.00 76.88 90 THR A CA 1
ATOM 606 C C . THR A 1 90 ? -6.578 12.357 1.898 1.00 76.88 90 THR A C 1
ATOM 608 O O . THR A 1 90 ? -5.628 11.925 2.563 1.00 76.88 90 THR A O 1
ATOM 611 N N . ASP A 1 91 ? -7.525 13.138 2.423 1.00 80.38 91 ASP A N 1
ATOM 612 C CA . ASP A 1 91 ? -7.563 13.575 3.820 1.00 80.38 91 ASP A CA 1
ATOM 613 C C . ASP A 1 91 ? -8.164 12.508 4.737 1.00 80.38 91 ASP A C 1
ATOM 615 O O . ASP A 1 91 ? -9.372 12.426 4.965 1.00 80.38 91 ASP A O 1
ATOM 619 N N . CYS A 1 92 ? -7.288 11.695 5.325 1.00 80.25 92 CYS A N 1
ATOM 620 C CA . CYS A 1 92 ? -7.679 10.587 6.195 1.00 80.25 92 CYS A CA 1
ATOM 621 C C . CYS A 1 92 ? -8.333 10.995 7.527 1.00 80.25 92 CYS A C 1
ATOM 623 O O . CYS A 1 92 ? -8.860 10.132 8.222 1.00 80.25 92 CYS A O 1
ATOM 625 N N . ASN A 1 93 ? -8.303 12.276 7.908 1.00 80.69 93 ASN A N 1
ATOM 626 C CA . ASN A 1 93 ? -8.938 12.756 9.142 1.00 80.69 93 ASN A CA 1
ATOM 627 C C . ASN A 1 93 ? -10.451 12.985 8.979 1.00 80.69 93 ASN A C 1
ATOM 629 O O . ASN A 1 93 ? -11.181 12.937 9.965 1.00 80.69 93 ASN A O 1
ATOM 633 N N . SER A 1 94 ? -10.937 13.180 7.750 1.00 78.00 94 SER A N 1
ATOM 634 C CA . SER A 1 94 ? -12.364 13.407 7.466 1.00 78.00 94 SER A CA 1
ATOM 635 C C . SER A 1 94 ? -13.122 12.135 7.080 1.00 78.00 94 SER A C 1
ATOM 637 O O . SER A 1 94 ? -14.314 12.199 6.779 1.00 78.00 94 SER A O 1
ATOM 639 N N . VAL A 1 95 ? -12.448 10.984 7.093 1.00 73.56 95 VAL A N 1
ATOM 640 C CA . VAL A 1 95 ? -13.046 9.684 6.776 1.00 73.56 95 VAL A CA 1
ATOM 641 C C . VAL A 1 95 ? -13.903 9.240 7.965 1.00 73.56 95 VAL A C 1
ATOM 643 O O . VAL A 1 95 ? -13.380 9.069 9.066 1.00 73.56 95 VAL A O 1
ATOM 646 N N . LYS A 1 96 ? -15.215 9.107 7.732 1.00 63.31 96 LYS A N 1
ATOM 647 C CA . LYS A 1 96 ? -16.227 8.628 8.687 1.00 63.31 96 LYS A CA 1
ATOM 648 C C . LYS A 1 96 ? -16.603 7.179 8.401 1.00 63.31 96 LYS A C 1
ATOM 650 O O . LYS A 1 96 ? -16.647 6.795 7.207 1.00 63.31 96 LYS A O 1
#

pLDDT: mean 70.52, std 9.2, range [47.34, 85.62]

Foldseek 3Di:
DPVVVVVVVVVVVVVCVVVPDPVPPDDPDLVLLCVLCVVLVVVLPDPNQLSSLVSLLVSQVPDPPDDLVPVQCVCVVSVHDDPDGRDNPDDSVPDD

Organism: Gossypium raimondii (NCBI:txid29730)

Sequence (96 aa):
MASSMSLKLACVAVLCMVVGAPLAQGAVTCGQVTSSLAPCIGYLTGNDRQAACKCIKSAAAGISGINYGIASGLPGKCGVNIPYKISPSTDCNSVK

InterPro domains:
  IPR000528 Plant non-specific lipid-transfer protein/Par allergen [PS00597] (74-95)
  IPR000528 Plant non-specific lipid-transfer protein/Par allergen [PTHR33076] (46-93)
  IPR016140 Bifunctional inhibitor/plant lipid transfer protein/seed storage helical domain [PF00234] (30-92)
  IPR036312 Bifunctional inhibitor/plant lipid transfer protein/seed storage helical domain superfamily [G3DSA:1.10.110.10] (45-96)
  IPR036312 Bifunctional inhibitor/plant lipid transfer protein/seed storage helical domain superfamily [SSF47699] (27-95)

Radius of gyration: 20.66 Å; chains: 1; bounding box: 53×48×37 Å

Secondary structure (DSSP, 8-state):
--HHHHHHHHHHHHHHHHH-----TT---HHHHHHHHGGGHHHHHSS-HHHHHHHHHHHHHTSTT--HHHHTTHHHHTT---SS---TT--TTS--